Protein AF-A0A957Y4F3-F1 (afdb_monomer_lite)

Sequence (64 aa):
MAQSKSFWKRFVDSQIFWPLVALGLIMLFNAFFTPNFFKLEIKDGHLFGSLIDIINRGAPLMIL

Radius of gyration: 16.63 Å; chains: 1; bounding box: 32×27×50 Å

Structure (mmCIF, N/CA/C/O backbone):
data_AF-A0A957Y4F3-F1
#
_entry.id   AF-A0A957Y4F3-F1
#
loop_
_atom_site.group_PDB
_atom_site.id
_atom_site.type_symbol
_atom_site.label_atom_id
_atom_site.label_alt_id
_atom_site.label_comp_id
_atom_site.label_asym_id
_atom_site.label_entity_id
_atom_site.label_seq_id
_atom_site.pdbx_PDB_ins_code
_atom_site.Cartn_x
_atom_site.Cartn_y
_atom_site.Cartn_z
_atom_site.occupancy
_atom_site.B_iso_or_equiv
_atom_site.auth_seq_id
_atom_site.auth_comp_id
_atom_site.auth_asym_id
_atom_site.auth_atom_id
_atom_site.pdbx_PDB_model_num
ATOM 1 N N . MET A 1 1 ? 13.847 19.616 -29.987 1.00 44.38 1 MET A N 1
ATOM 2 C CA . MET A 1 1 ? 12.712 19.093 -29.189 1.00 44.38 1 MET A CA 1
ATOM 3 C C . MET A 1 1 ? 13.006 17.643 -28.786 1.00 44.38 1 MET A C 1
ATOM 5 O O . MET A 1 1 ? 12.614 16.747 -29.515 1.00 44.38 1 MET A O 1
ATOM 9 N N . ALA A 1 2 ? 13.779 17.369 -27.721 1.00 53.94 2 ALA A N 1
ATOM 10 C CA . ALA A 1 2 ? 14.211 15.979 -27.457 1.00 53.94 2 ALA A CA 1
ATOM 11 C C . ALA A 1 2 ? 14.620 15.634 -26.005 1.00 53.94 2 ALA A C 1
ATOM 13 O O . ALA A 1 2 ? 15.440 14.747 -25.826 1.00 53.94 2 ALA A O 1
ATOM 14 N N . GLN A 1 3 ? 14.081 16.284 -24.962 1.00 56.91 3 GLN A N 1
ATOM 15 C CA . GLN A 1 3 ? 14.522 16.012 -23.572 1.00 56.91 3 GLN A CA 1
ATOM 16 C C . GLN A 1 3 ? 13.426 15.516 -22.605 1.00 56.91 3 GLN A C 1
ATOM 18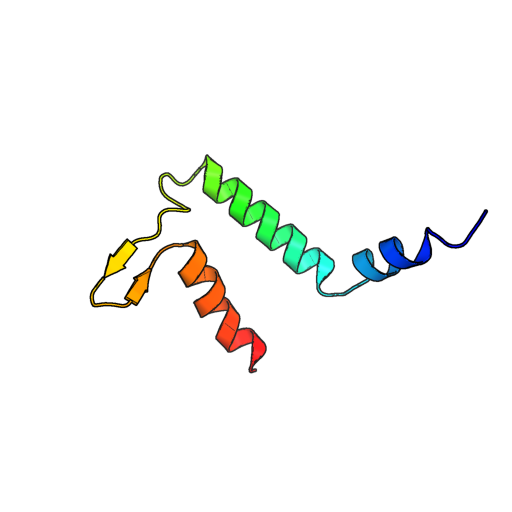 O O . GLN A 1 3 ? 13.715 15.226 -21.451 1.00 56.91 3 GLN A O 1
ATOM 23 N N . SER A 1 4 ? 12.173 15.348 -23.050 1.00 59.53 4 SER A N 1
ATOM 24 C CA . SER A 1 4 ? 11.059 14.953 -22.159 1.00 59.53 4 SER A CA 1
ATOM 25 C C . SER A 1 4 ? 10.863 13.429 -22.014 1.00 59.53 4 SER A C 1
ATOM 27 O O . SER A 1 4 ? 10.332 12.962 -21.009 1.00 59.53 4 SER A O 1
ATOM 29 N N . LYS A 1 5 ? 11.349 12.613 -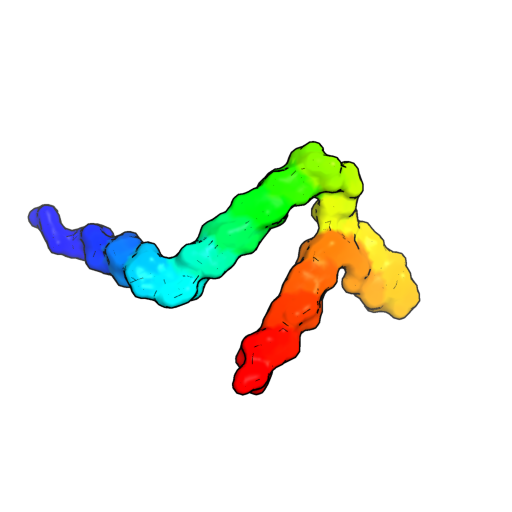22.965 1.00 57.34 5 LYS A N 1
ATOM 30 C CA . LYS A 1 5 ? 11.093 11.154 -22.980 1.00 57.34 5 LYS A CA 1
ATOM 31 C C . LYS A 1 5 ? 11.883 10.342 -21.936 1.00 57.34 5 LYS A C 1
ATOM 33 O O . LYS A 1 5 ? 11.519 9.202 -21.668 1.00 57.34 5 LYS A O 1
ATOM 38 N N . SER A 1 6 ? 12.942 10.902 -21.343 1.00 64.19 6 SER A N 1
ATOM 39 C CA . SER A 1 6 ? 13.848 10.172 -20.435 1.00 64.19 6 SER A CA 1
ATOM 40 C C . SER A 1 6 ? 13.226 9.871 -19.064 1.00 64.19 6 SER A C 1
ATOM 42 O O . SER A 1 6 ? 13.386 8.771 -18.537 1.00 64.19 6 SER A O 1
ATOM 44 N N . PHE A 1 7 ? 12.456 10.812 -18.508 1.00 67.38 7 PHE A N 1
ATOM 45 C CA . PHE A 1 7 ? 11.859 10.662 -17.176 1.00 67.38 7 PHE A CA 1
ATOM 46 C C . PHE A 1 7 ? 10.805 9.553 -17.119 1.00 67.38 7 PHE A C 1
ATOM 48 O O . PHE A 1 7 ? 10.855 8.710 -16.229 1.00 67.38 7 PHE A O 1
ATOM 55 N N . TRP A 1 8 ? 9.904 9.507 -18.103 1.00 73.31 8 TRP A N 1
ATOM 56 C CA . TRP A 1 8 ? 8.876 8.466 -18.195 1.00 73.31 8 TRP A CA 1
ATOM 57 C C . TRP A 1 8 ? 9.479 7.075 -18.385 1.00 73.31 8 TRP A C 1
ATOM 59 O O . TRP A 1 8 ? 9.044 6.125 -17.741 1.00 73.31 8 TRP A O 1
ATOM 69 N N . LYS A 1 9 ? 10.521 6.958 -19.218 1.00 72.12 9 LYS A N 1
ATOM 70 C CA . LYS A 1 9 ? 11.187 5.677 -19.460 1.00 72.12 9 LYS A CA 1
ATOM 71 C C . LYS A 1 9 ? 11.931 5.172 -18.221 1.00 72.12 9 LYS A C 1
ATOM 73 O O . LYS A 1 9 ? 11.753 4.022 -17.854 1.00 72.12 9 LYS A O 1
ATOM 78 N N . ARG A 1 10 ? 12.662 6.038 -17.505 1.00 73.12 10 ARG A N 1
ATOM 79 C CA . ARG A 1 10 ? 13.308 5.670 -16.225 1.00 73.12 10 ARG A CA 1
ATOM 80 C C . ARG A 1 10 ? 12.308 5.264 -15.146 1.00 73.12 10 ARG A C 1
ATOM 82 O O . ARG A 1 10 ? 12.637 4.433 -14.310 1.00 73.12 10 ARG A O 1
ATOM 89 N N . PHE A 1 11 ? 11.118 5.860 -15.147 1.00 73.44 11 PHE A N 1
ATOM 90 C CA . PHE A 1 11 ? 10.084 5.520 -14.178 1.00 73.44 11 PHE A CA 1
ATOM 91 C C . PHE A 1 11 ? 9.496 4.131 -14.453 1.00 73.44 11 PHE A C 1
ATOM 93 O O . PHE A 1 11 ? 9.404 3.324 -13.534 1.00 73.44 11 PHE A O 1
ATOM 100 N N . VAL A 1 12 ? 9.182 3.828 -15.718 1.00 79.44 12 VAL A N 1
ATOM 101 C CA . VAL A 1 12 ? 8.664 2.517 -16.152 1.00 79.44 12 VAL A CA 1
ATOM 102 C C . VAL A 1 12 ? 9.718 1.408 -16.054 1.00 79.44 12 VAL A C 1
ATOM 104 O O . VAL A 1 12 ? 9.385 0.292 -15.672 1.00 79.44 12 VAL A O 1
ATOM 107 N N . ASP A 1 13 ? 10.988 1.716 -16.331 1.00 77.31 13 ASP A N 1
ATOM 108 C CA . ASP A 1 13 ? 12.102 0.762 -16.219 1.00 77.31 13 ASP A CA 1
ATOM 109 C C . ASP A 1 13 ? 12.511 0.500 -14.753 1.00 77.31 13 ASP A C 1
ATOM 111 O O . ASP A 1 13 ? 13.365 -0.347 -14.483 1.00 77.31 13 ASP A O 1
ATOM 115 N N . SER A 1 14 ? 11.922 1.211 -13.782 1.00 80.69 14 SER A N 1
ATOM 116 C CA . SER A 1 14 ? 12.192 0.957 -12.368 1.00 80.69 14 SER A CA 1
ATOM 117 C C . SER A 1 14 ? 11.570 -0.370 -11.927 1.00 80.69 14 SER A C 1
ATOM 119 O O . SER A 1 14 ? 10.415 -0.673 -12.228 1.00 80.69 14 SER A O 1
ATOM 121 N N . GLN A 1 15 ? 12.312 -1.159 -11.145 1.00 82.81 15 GLN A N 1
ATOM 122 C CA . GLN A 1 15 ? 11.839 -2.457 -10.638 1.00 82.81 15 GLN A CA 1
ATOM 123 C C . GLN A 1 15 ? 10.576 -2.346 -9.765 1.00 82.81 15 GLN A C 1
ATOM 125 O O . GLN A 1 15 ? 9.878 -3.333 -9.561 1.00 82.81 15 GLN A O 1
ATOM 130 N N . ILE A 1 16 ? 10.271 -1.143 -9.276 1.00 84.69 16 ILE A N 1
ATOM 131 C CA . ILE A 1 16 ? 9.140 -0.836 -8.395 1.00 84.69 16 ILE A CA 1
ATOM 132 C C . ILE A 1 16 ? 7.872 -0.468 -9.181 1.00 84.69 16 ILE A C 1
ATOM 134 O O . ILE A 1 16 ? 6.772 -0.526 -8.634 1.00 84.69 16 ILE A O 1
ATOM 138 N N . PHE A 1 17 ? 7.999 -0.133 -10.470 1.00 88.19 17 PHE A N 1
ATOM 139 C CA . PHE A 1 17 ? 6.873 0.275 -11.309 1.00 88.19 17 PHE A CA 1
ATOM 140 C C . PHE A 1 17 ? 5.830 -0.833 -11.453 1.00 88.19 17 PHE A C 1
ATOM 142 O O . PHE A 1 17 ? 4.657 -0.627 -11.150 1.00 88.19 17 PHE A O 1
ATOM 149 N N . TRP A 1 18 ? 6.261 -2.026 -11.866 1.00 89.06 18 TRP A N 1
ATOM 150 C CA . TRP A 1 18 ? 5.366 -3.170 -12.040 1.00 89.06 18 TRP A CA 1
ATOM 151 C C . TRP A 1 18 ? 4.681 -3.603 -10.733 1.00 89.06 18 TRP A C 1
ATOM 153 O O . TRP A 1 18 ? 3.460 -3.769 -10.756 1.00 89.06 18 TRP A O 1
ATOM 163 N N . PRO A 1 19 ? 5.390 -3.716 -9.589 1.00 88.75 19 PRO A N 1
ATOM 164 C CA . PRO A 1 19 ? 4.764 -3.937 -8.287 1.00 88.75 19 PRO A CA 1
ATOM 165 C C . PRO A 1 19 ? 3.698 -2.895 -7.929 1.00 88.75 19 PRO A C 1
ATOM 167 O O . PRO A 1 19 ? 2.613 -3.266 -7.487 1.00 88.75 19 PRO A O 1
ATOM 170 N N . LEU A 1 20 ? 3.965 -1.604 -8.158 1.00 90.12 20 LEU A N 1
ATOM 171 C CA . LEU A 1 20 ? 3.005 -0.531 -7.878 1.00 90.12 20 LEU A CA 1
ATOM 172 C C . LEU A 1 20 ? 1.761 -0.617 -8.764 1.00 90.12 20 LEU A C 1
ATOM 174 O O . LEU A 1 20 ? 0.644 -0.460 -8.275 1.00 90.12 20 LEU A O 1
ATOM 178 N N . VAL A 1 21 ? 1.941 -0.895 -10.056 1.00 93.06 21 VAL A N 1
ATOM 179 C CA . VAL A 1 21 ? 0.825 -1.071 -10.994 1.00 93.06 21 VAL A CA 1
ATOM 180 C C . VAL A 1 21 ? -0.022 -2.280 -10.601 1.00 93.06 21 VAL A C 1
ATOM 182 O O . VAL A 1 21 ? -1.246 -2.172 -10.549 1.00 93.06 21 VAL A O 1
ATOM 185 N N . ALA A 1 22 ? 0.606 -3.412 -10.271 1.00 92.19 22 ALA A N 1
ATOM 186 C CA . ALA A 1 22 ? -0.099 -4.607 -9.818 1.00 92.19 22 ALA A CA 1
ATOM 187 C C . ALA A 1 22 ? -0.885 -4.348 -8.522 1.00 92.19 22 ALA A C 1
ATOM 189 O O . ALA A 1 22 ? -2.064 -4.695 -8.442 1.00 92.19 22 ALA A O 1
ATOM 190 N N . LEU A 1 23 ? -0.271 -3.678 -7.539 1.00 91.56 23 LEU A N 1
ATOM 191 C CA . LEU A 1 23 ? -0.934 -3.281 -6.295 1.00 91.56 23 LEU A CA 1
ATOM 192 C C . LEU A 1 23 ? -2.147 -2.381 -6.575 1.00 91.56 23 LEU A C 1
ATOM 194 O O . LEU A 1 23 ? -3.233 -2.630 -6.055 1.00 91.56 23 LEU A O 1
ATOM 198 N N . GLY A 1 24 ? -1.981 -1.373 -7.436 1.00 93.31 24 GLY A N 1
ATOM 199 C CA . GLY A 1 24 ? -3.056 -0.468 -7.836 1.00 93.31 24 GLY A CA 1
ATOM 200 C C . GLY A 1 24 ? -4.221 -1.196 -8.509 1.00 93.31 24 GLY A C 1
ATOM 201 O O . GLY A 1 24 ? -5.376 -0.946 -8.171 1.00 93.31 24 GLY A O 1
ATOM 202 N N . LEU A 1 25 ? -3.936 -2.144 -9.406 1.00 94.62 25 LEU A N 1
ATOM 203 C CA . LEU A 1 25 ? -4.960 -2.965 -10.058 1.00 94.62 25 LEU A CA 1
ATOM 204 C C . LEU A 1 25 ? -5.716 -3.848 -9.061 1.00 94.62 25 LEU A C 1
ATOM 206 O O . LEU A 1 25 ? -6.942 -3.908 -9.115 1.00 94.62 25 LEU A O 1
ATOM 210 N N . ILE A 1 26 ? -5.011 -4.493 -8.129 1.00 92.25 26 ILE A N 1
ATOM 211 C CA . ILE A 1 26 ? -5.633 -5.320 -7.086 1.00 92.25 26 ILE A CA 1
ATOM 212 C C . ILE A 1 26 ? -6.508 -4.460 -6.169 1.00 92.25 26 ILE A C 1
ATOM 214 O O . ILE A 1 26 ? -7.625 -4.853 -5.836 1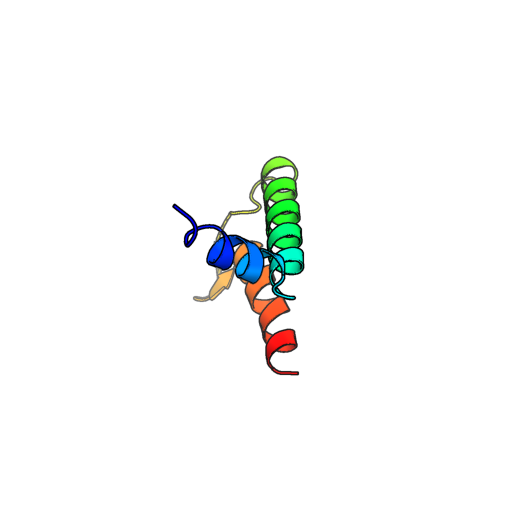.00 92.25 26 ILE A O 1
ATOM 218 N N . MET A 1 27 ? -6.041 -3.269 -5.785 1.00 91.69 27 MET A N 1
ATOM 219 C CA . MET A 1 27 ? -6.834 -2.337 -4.982 1.00 91.69 27 MET A CA 1
ATOM 220 C C . MET A 1 27 ? -8.088 -1.870 -5.719 1.00 91.69 27 MET A C 1
ATOM 222 O O . MET A 1 27 ? -9.157 -1.849 -5.118 1.00 91.69 27 MET A O 1
ATOM 226 N N . LEU A 1 28 ? -7.981 -1.527 -7.006 1.00 92.19 28 LEU A N 1
ATOM 227 C CA . LEU A 1 28 ? -9.130 -1.142 -7.827 1.00 92.19 28 LEU A CA 1
ATOM 228 C C . LEU A 1 28 ? -10.129 -2.288 -7.962 1.00 92.19 28 LEU A C 1
ATOM 230 O O . LEU A 1 28 ? -11.320 -2.082 -7.761 1.00 92.19 28 LEU A O 1
ATOM 234 N N . PHE A 1 29 ? -9.654 -3.499 -8.245 1.00 93.69 29 PHE A N 1
ATOM 235 C CA . PHE A 1 29 ? -10.504 -4.681 -8.280 1.00 93.69 29 PHE A CA 1
ATOM 236 C C . PHE A 1 29 ? -11.241 -4.849 -6.944 1.00 93.69 29 PHE A C 1
ATOM 238 O O . PHE A 1 29 ? -12.469 -4.872 -6.899 1.00 93.69 29 PHE A O 1
ATOM 245 N N . ASN A 1 30 ? -10.517 -4.848 -5.828 1.00 90.62 30 ASN A N 1
ATOM 246 C CA . ASN A 1 30 ? -11.138 -4.989 -4.518 1.00 90.62 30 ASN A CA 1
ATOM 247 C C . ASN A 1 30 ? -12.097 -3.841 -4.183 1.00 90.62 30 ASN A C 1
ATOM 249 O O . ASN A 1 30 ? -13.101 -4.085 -3.525 1.00 90.62 30 ASN A O 1
ATOM 253 N N . ALA A 1 31 ? -11.858 -2.626 -4.672 1.00 88.69 31 ALA A N 1
ATOM 254 C CA . ALA A 1 31 ? -12.774 -1.506 -4.490 1.00 88.69 31 ALA A CA 1
ATOM 255 C C . ALA A 1 31 ? -14.160 -1.757 -5.103 1.00 88.69 31 ALA A C 1
ATOM 257 O O . ALA A 1 31 ? -15.164 -1.354 -4.519 1.00 88.69 31 ALA A O 1
ATOM 258 N N . PHE A 1 32 ? -14.216 -2.415 -6.265 1.00 90.19 32 PHE A N 1
ATOM 259 C CA . PHE A 1 32 ? -15.474 -2.721 -6.951 1.00 90.19 32 PHE A CA 1
ATOM 260 C C . PHE A 1 32 ? -16.122 -4.017 -6.458 1.00 90.19 32 PHE A C 1
ATOM 262 O O . PHE A 1 32 ? -17.346 -4.094 -6.383 1.00 90.19 32 PHE A O 1
ATOM 269 N N . PHE A 1 33 ? -15.320 -5.032 -6.128 1.00 89.56 33 PHE A N 1
ATOM 270 C CA . PHE A 1 33 ? -15.820 -6.369 -5.789 1.00 89.56 33 PHE A CA 1
ATOM 271 C C . PHE A 1 33 ? -15.978 -6.614 -4.283 1.00 89.56 33 PHE A C 1
ATOM 273 O O . PHE A 1 33 ? -16.768 -7.470 -3.889 1.00 89.56 33 PHE A O 1
ATOM 280 N N . THR A 1 34 ? -15.263 -5.872 -3.433 1.00 86.69 34 THR A N 1
ATOM 281 C CA . THR A 1 34 ? -15.343 -6.004 -1.973 1.00 86.69 34 THR A CA 1
ATOM 282 C C . THR A 1 34 ? -16.062 -4.788 -1.382 1.00 86.69 34 THR A C 1
ATOM 284 O O . THR A 1 34 ? -15.482 -3.699 -1.305 1.00 86.69 34 THR A O 1
ATOM 287 N N . PRO A 1 35 ? -17.322 -4.930 -0.928 1.00 81.69 35 PRO A N 1
ATOM 288 C CA . PRO A 1 35 ? -18.011 -3.837 -0.256 1.00 81.69 35 PRO A CA 1
ATOM 289 C C . PRO A 1 35 ? -17.228 -3.432 0.997 1.00 81.69 35 PRO A C 1
ATOM 291 O O . PRO A 1 35 ? -16.719 -4.282 1.724 1.00 81.69 35 PRO A O 1
ATOM 294 N N . ASN A 1 36 ? -17.135 -2.127 1.259 1.00 84.75 36 ASN A N 1
ATOM 295 C CA . ASN A 1 36 ? -16.374 -1.556 2.375 1.00 84.75 36 ASN A CA 1
ATOM 296 C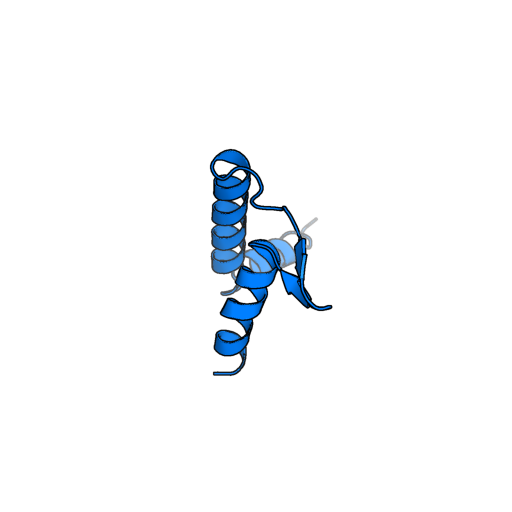 C . ASN A 1 36 ? -14.847 -1.778 2.324 1.00 84.75 36 ASN A C 1
ATOM 298 O O . ASN A 1 36 ? -14.194 -1.603 3.348 1.00 84.75 36 ASN A O 1
ATOM 302 N N . PHE A 1 37 ? -14.245 -2.089 1.170 1.00 85.81 37 PHE A N 1
ATOM 303 C CA . PHE A 1 37 ? -12.785 -2.263 1.068 1.00 85.81 37 PHE A CA 1
ATOM 304 C C . PHE A 1 37 ? -11.976 -1.050 1.565 1.00 85.81 37 PHE A C 1
ATOM 306 O O . PHE A 1 37 ? -11.003 -1.192 2.299 1.00 85.81 37 PHE A O 1
ATOM 313 N N . PHE A 1 38 ? -12.408 0.165 1.217 1.00 84.62 38 PHE A N 1
ATOM 314 C CA . PHE A 1 38 ? -11.792 1.408 1.702 1.00 84.62 38 PHE A CA 1
ATOM 315 C C . PHE A 1 38 ? -12.356 1.897 3.038 1.00 84.62 38 PHE A C 1
ATOM 317 O O . PHE A 1 38 ? -12.072 3.019 3.458 1.00 84.62 38 PHE A O 1
ATOM 324 N N . LYS A 1 39 ? -13.178 1.090 3.715 1.00 88.44 39 LYS A N 1
ATOM 325 C CA . LYS A 1 39 ? -13.708 1.464 5.019 1.00 88.44 39 LYS A CA 1
ATOM 326 C C . LYS A 1 39 ? -12.586 1.383 6.042 1.00 88.44 39 LYS A C 1
ATOM 328 O O . LYS A 1 39 ? -11.966 0.338 6.231 1.00 88.44 39 LYS A O 1
ATOM 333 N N . LEU A 1 40 ? -12.363 2.507 6.703 1.00 89.25 40 LEU A N 1
ATOM 334 C CA . LEU A 1 40 ? -11.473 2.609 7.841 1.00 89.25 40 LEU A CA 1
ATOM 335 C C . LEU A 1 40 ? -12.319 2.576 9.113 1.00 89.25 40 LEU A C 1
ATOM 337 O O . LEU A 1 40 ? -13.358 3.232 9.196 1.00 89.25 40 LEU A O 1
ATOM 341 N N . GLU A 1 41 ? -11.892 1.788 10.087 1.00 89.88 41 GLU A N 1
ATOM 342 C CA . GLU A 1 41 ? -12.555 1.631 11.375 1.00 89.88 41 GLU A CA 1
ATOM 343 C C . GLU A 1 41 ? -11.535 1.877 12.483 1.00 89.88 41 GLU A C 1
ATOM 345 O O . GLU A 1 41 ? -10.410 1.399 12.403 1.00 89.88 41 GLU A O 1
ATOM 350 N N . ILE A 1 42 ? -11.906 2.630 13.516 1.00 91.19 42 ILE A N 1
ATOM 351 C CA . ILE A 1 42 ? -11.037 2.857 14.673 1.00 91.19 42 ILE A CA 1
ATOM 352 C C . ILE A 1 42 ? -11.519 1.943 15.796 1.00 91.19 42 ILE A C 1
ATOM 354 O O . ILE A 1 42 ? -12.663 2.067 16.232 1.00 91.19 42 ILE A O 1
ATOM 358 N N . LYS A 1 43 ? -10.658 1.035 16.262 1.00 89.50 43 LYS A N 1
ATOM 359 C CA . LYS A 1 43 ? -10.920 0.165 17.420 1.00 89.50 43 LYS A CA 1
ATOM 360 C C . LYS A 1 43 ? -9.810 0.336 18.437 1.00 89.50 43 LYS A C 1
ATOM 362 O O . LYS A 1 43 ? -8.640 0.308 18.075 1.00 89.50 43 LYS A O 1
ATOM 367 N N . ASP A 1 44 ? -10.177 0.554 19.696 1.00 88.62 44 ASP A N 1
ATOM 368 C CA . ASP A 1 44 ? -9.229 0.653 20.813 1.00 88.62 44 ASP A CA 1
ATOM 369 C C . ASP A 1 44 ? -8.080 1.650 20.564 1.00 88.62 44 ASP A C 1
ATOM 371 O O . ASP A 1 44 ? -6.925 1.395 20.894 1.00 88.62 44 ASP A O 1
ATOM 375 N N . GLY A 1 45 ? -8.385 2.778 19.910 1.00 88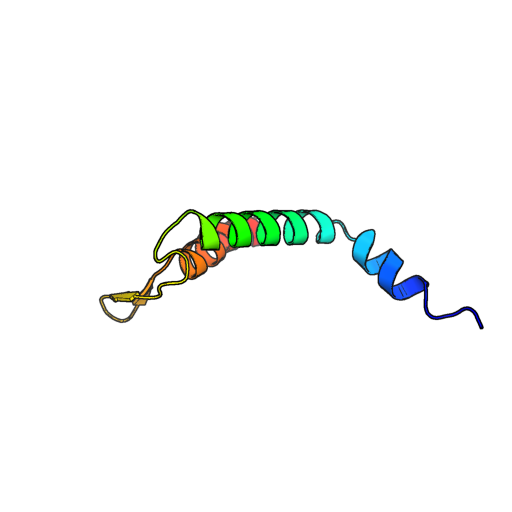.88 45 GLY A N 1
ATOM 376 C CA . GLY A 1 45 ? -7.405 3.814 19.558 1.00 88.88 45 GLY A CA 1
ATOM 377 C C . GLY A 1 45 ? -6.526 3.506 18.338 1.00 88.88 45 GLY A C 1
ATOM 378 O O . GLY A 1 45 ? -5.694 4.332 17.975 1.00 88.88 45 GLY A O 1
ATOM 379 N N . HIS A 1 46 ? -6.723 2.366 17.677 1.00 87.31 46 HIS A N 1
ATOM 380 C CA . HIS A 1 46 ? -5.962 1.948 16.503 1.00 87.31 46 HIS A CA 1
ATOM 381 C C . HIS A 1 46 ? -6.828 1.994 15.243 1.00 87.31 46 HIS A C 1
ATOM 383 O O . HIS A 1 46 ? -8.015 1.668 15.269 1.00 87.31 46 HIS A O 1
ATOM 389 N N . LEU A 1 47 ? -6.225 2.413 14.129 1.00 91.56 47 LEU A N 1
ATOM 390 C CA . LEU A 1 47 ? -6.882 2.477 12.828 1.00 91.56 47 LEU A CA 1
ATOM 391 C C . LEU A 1 47 ? -6.763 1.123 12.120 1.00 91.56 47 LEU A C 1
ATOM 393 O O . LEU A 1 47 ? -5.664 0.607 11.941 1.00 91.56 47 LEU A O 1
ATOM 397 N N . PHE A 1 48 ? -7.893 0.585 11.685 1.00 88.19 48 PHE A N 1
ATOM 398 C CA . PHE A 1 48 ? -8.022 -0.674 10.964 1.00 88.19 48 PHE A CA 1
ATOM 399 C C . PHE A 1 48 ? -8.718 -0.459 9.624 1.00 88.19 48 PHE A C 1
ATOM 401 O O . PHE A 1 48 ? -9.431 0.522 9.413 1.00 88.19 48 PHE A O 1
ATOM 408 N N . GLY A 1 49 ? -8.527 -1.408 8.716 1.00 89.38 49 GLY A N 1
ATOM 409 C CA . GLY A 1 49 ? -9.153 -1.423 7.400 1.00 89.38 49 GLY A CA 1
ATOM 410 C C . GLY A 1 49 ? -8.217 -2.035 6.372 1.00 89.38 49 GLY A C 1
ATOM 411 O O . GLY A 1 49 ? -7.002 -2.061 6.573 1.00 89.38 49 GLY A O 1
ATOM 412 N N . SER A 1 50 ? -8.763 -2.491 5.244 1.00 89.69 50 SER A N 1
ATOM 413 C CA . SER A 1 50 ? -7.980 -3.224 4.241 1.00 89.69 50 SER A CA 1
ATOM 414 C C . SER A 1 50 ? -6.796 -2.412 3.707 1.00 89.69 50 SER A C 1
ATOM 416 O O . SER A 1 50 ? -5.743 -2.977 3.431 1.00 89.69 50 SER A O 1
ATOM 418 N N . LEU A 1 51 ? -6.923 -1.081 3.629 1.00 87.31 51 LEU A N 1
ATOM 419 C CA . LEU A 1 51 ? -5.818 -0.197 3.253 1.00 87.31 51 LEU A CA 1
ATOM 420 C C . LEU A 1 51 ? -4.677 -0.207 4.284 1.00 87.31 51 LEU A C 1
ATOM 422 O O . LEU A 1 51 ? -3.509 -0.300 3.911 1.00 87.31 51 LEU A O 1
ATOM 426 N N . ILE A 1 52 ? -5.014 -0.131 5.573 1.00 90.69 52 ILE A N 1
ATOM 427 C CA . ILE A 1 52 ? -4.028 -0.156 6.660 1.00 90.69 52 ILE A CA 1
ATOM 428 C C . ILE A 1 52 ? -3.364 -1.528 6.742 1.00 90.69 52 ILE A C 1
ATOM 430 O O . ILE A 1 52 ? -2.148 -1.611 6.894 1.00 90.69 52 ILE A O 1
ATOM 434 N N . ASP A 1 53 ? -4.133 -2.597 6.549 1.00 89.94 53 ASP A N 1
ATOM 435 C CA . ASP A 1 53 ? -3.613 -3.961 6.541 1.00 89.94 53 ASP A CA 1
ATOM 436 C C . ASP A 1 53 ? -2.608 -4.190 5.406 1.00 89.94 53 ASP A C 1
ATOM 438 O O . ASP A 1 53 ? -1.593 -4.848 5.624 1.00 89.94 53 ASP A O 1
ATOM 442 N N . ILE A 1 54 ? -2.847 -3.637 4.210 1.00 89.31 54 ILE A N 1
ATOM 443 C CA . ILE A 1 54 ? -1.910 -3.730 3.076 1.00 89.31 54 ILE A CA 1
ATOM 444 C C . ILE A 1 54 ? -0.574 -3.064 3.422 1.00 89.31 54 ILE A C 1
ATOM 446 O O . ILE A 1 54 ? 0.481 -3.656 3.195 1.00 89.31 54 ILE A O 1
ATOM 450 N N . ILE A 1 55 ? -0.609 -1.865 4.010 1.00 88.44 55 ILE A N 1
ATOM 451 C CA . ILE A 1 55 ? 0.604 -1.138 4.407 1.00 88.44 55 ILE A CA 1
ATOM 452 C C . ILE A 1 55 ? 1.334 -1.893 5.524 1.00 88.44 55 ILE A C 1
ATOM 454 O O . ILE A 1 55 ? 2.532 -2.148 5.414 1.00 88.44 55 ILE A O 1
ATOM 458 N N . ASN A 1 56 ? 0.614 -2.318 6.565 1.00 88.88 56 ASN A N 1
ATOM 459 C CA . ASN A 1 56 ? 1.194 -3.028 7.705 1.00 88.88 56 ASN A CA 1
ATOM 460 C C . ASN A 1 56 ? 1.766 -4.396 7.326 1.00 88.88 56 ASN A C 1
ATOM 462 O O . ASN A 1 56 ? 2.786 -4.796 7.874 1.00 88.88 56 ASN A O 1
ATOM 466 N N . ARG A 1 57 ? 1.147 -5.120 6.387 1.00 87.25 57 ARG A N 1
ATOM 467 C CA . ARG A 1 57 ? 1.679 -6.399 5.883 1.00 87.25 57 ARG A CA 1
ATOM 468 C C . ARG A 1 57 ? 2.841 -6.204 4.913 1.00 87.25 57 ARG A C 1
ATOM 470 O O . ARG A 1 57 ? 3.701 -7.075 4.830 1.00 87.25 57 ARG A O 1
ATOM 477 N N . GLY A 1 58 ? 2.884 -5.078 4.203 1.00 83.94 58 GLY A N 1
ATOM 478 C CA . GLY A 1 58 ? 4.003 -4.708 3.337 1.00 83.94 58 GLY A CA 1
ATOM 479 C C . GLY A 1 58 ? 5.230 -4.197 4.100 1.00 83.94 58 GLY A C 1
ATOM 480 O O . GLY A 1 58 ? 6.350 -4.385 3.638 1.00 83.94 58 GLY A O 1
ATOM 481 N N . ALA A 1 59 ? 5.048 -3.591 5.278 1.00 84.12 59 ALA A N 1
ATOM 482 C CA . ALA A 1 59 ? 6.136 -2.988 6.050 1.00 84.12 59 ALA A CA 1
ATOM 483 C C . ALA A 1 59 ? 7.262 -3.964 6.463 1.00 84.12 59 ALA A C 1
ATOM 485 O O . ALA A 1 59 ? 8.425 -3.622 6.250 1.00 84.12 59 ALA A O 1
ATOM 486 N N . PRO A 1 60 ? 6.986 -5.184 6.969 1.00 81.12 60 PRO A N 1
ATOM 487 C CA . PRO A 1 60 ? 8.030 -6.155 7.300 1.00 81.12 60 PRO A CA 1
ATOM 488 C C . PRO A 1 60 ? 8.884 -6.565 6.096 1.00 81.12 60 PRO A C 1
ATOM 490 O O . PRO A 1 60 ? 10.086 -6.753 6.240 1.00 81.12 60 PRO A O 1
ATOM 493 N N . LEU A 1 61 ? 8.279 -6.658 4.905 1.00 77.31 61 LEU A N 1
ATOM 494 C CA . LEU A 1 61 ? 8.980 -7.010 3.666 1.00 77.31 61 LEU A CA 1
ATOM 495 C C . LEU A 1 61 ? 9.968 -5.926 3.210 1.00 77.31 61 LEU A C 1
ATOM 497 O O . LEU A 1 61 ? 10.836 -6.219 2.402 1.00 77.31 61 LEU A O 1
ATOM 501 N N . MET A 1 62 ? 9.834 -4.687 3.697 1.00 73.94 62 MET A N 1
ATOM 502 C CA . MET A 1 62 ? 10.769 -3.598 3.385 1.00 73.94 62 MET A CA 1
ATOM 503 C C . MET A 1 62 ? 12.003 -3.579 4.295 1.00 73.94 62 MET A C 1
ATOM 505 O O . MET A 1 62 ? 12.986 -2.925 3.958 1.00 73.94 62 MET A O 1
ATOM 509 N N . ILE A 1 63 ? 11.929 -4.221 5.464 1.00 76.75 63 ILE A N 1
ATOM 510 C CA . ILE A 1 63 ? 13.009 -4.233 6.464 1.00 76.75 63 ILE A CA 1
ATOM 511 C C . ILE A 1 63 ? 13.928 -5.452 6.278 1.00 76.75 63 ILE A C 1
ATOM 513 O O . ILE A 1 63 ? 15.077 -5.416 6.717 1.00 76.75 63 ILE A O 1
ATOM 517 N N . LEU A 1 64 ? 13.418 -6.516 5.651 1.00 63.00 64 LEU A N 1
ATOM 518 C CA . LEU A 1 64 ? 14.144 -7.753 5.346 1.00 63.00 64 LEU A CA 1
ATOM 519 C C . LEU A 1 64 ? 15.028 -7.604 4.101 1.00 63.00 64 LEU A C 1
ATOM 521 O O . LEU A 1 64 ?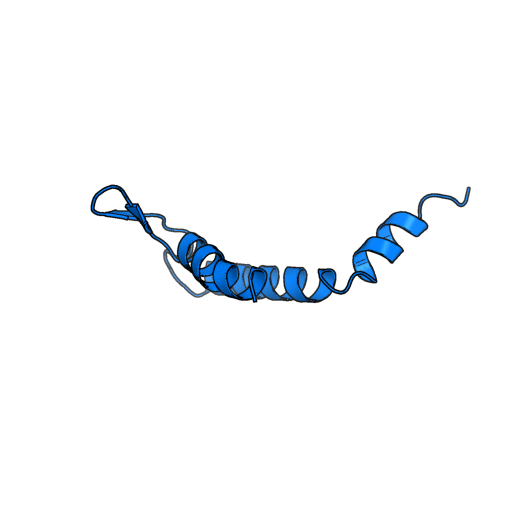 16.158 -8.140 4.140 1.00 63.00 64 LEU A O 1
#

pLDDT: mean 82.93, std 11.04, range [44.38, 94.62]

Foldseek 3Di:
DDDPPPVVVVCCPDPVNVVVVVVVVVLVVCPVVPPCQVPWDADPNDIDHNVVVVVVVVVVVVVD

Secondary structure (DSSP, 8-state):
--SSHHHHHHHHTSTTHHHHHHHHHHHHHHHHHSTTTT--EEETTEEESHHHHHHHHHHHHHH-